Protein AF-A0A1G0H8J1-F1 (afdb_monomer_lite)

Structure (mmCIF, N/CA/C/O backbone):
data_AF-A0A1G0H8J1-F1
#
_entry.id   AF-A0A1G0H8J1-F1
#
loop_
_atom_site.group_PDB
_atom_site.id
_atom_site.type_symbol
_atom_site.label_atom_id
_atom_site.label_alt_id
_atom_site.label_comp_id
_atom_site.label_asym_id
_atom_site.label_entity_id
_atom_site.label_seq_id
_atom_site.pdbx_PDB_ins_code
_atom_site.Cartn_x
_atom_site.Cartn_y
_atom_site.Cartn_z
_atom_site.occupancy
_atom_site.B_iso_or_equiv
_atom_site.auth_seq_id
_atom_site.auth_comp_id
_atom_site.auth_asym_id
_atom_site.auth_atom_id
_atom_site.pdbx_PDB_model_num
ATOM 1 N N . MET A 1 1 ? -18.487 -14.594 -12.244 1.00 36.28 1 MET A N 1
ATOM 2 C CA . MET A 1 1 ? -17.269 -13.759 -12.352 1.00 36.28 1 MET A CA 1
ATOM 3 C C . MET A 1 1 ? -16.829 -13.397 -10.945 1.00 36.28 1 MET A C 1
ATOM 5 O O . MET A 1 1 ? -17.622 -12.808 -10.221 1.00 36.28 1 MET A O 1
ATOM 9 N N . ALA A 1 2 ? -15.644 -13.829 -10.509 1.00 41.22 2 ALA A N 1
ATOM 10 C CA . ALA A 1 2 ? -15.164 -13.556 -9.157 1.00 41.22 2 ALA A CA 1
ATOM 11 C C . ALA A 1 2 ? -14.989 -12.039 -8.977 1.00 41.22 2 ALA A C 1
ATOM 13 O O . ALA A 1 2 ? -14.078 -11.445 -9.550 1.00 41.22 2 ALA A O 1
ATOM 14 N N . LYS A 1 3 ? -15.886 -11.400 -8.214 1.00 50.28 3 LYS A N 1
ATOM 15 C CA . LYS A 1 3 ? -15.651 -10.049 -7.700 1.00 50.28 3 LYS A CA 1
ATOM 16 C C . LYS A 1 3 ? -14.44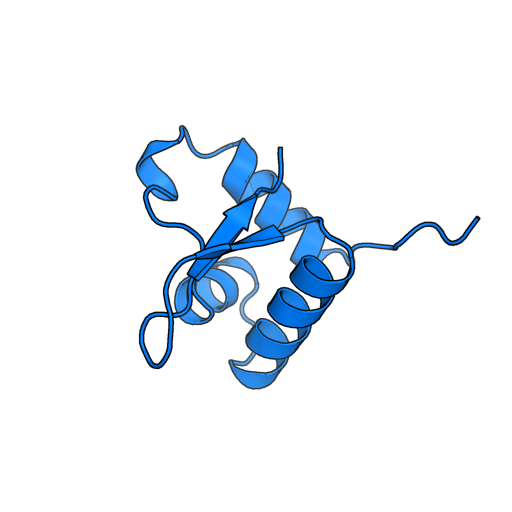5 -10.169 -6.788 1.00 50.28 3 LYS A C 1
ATOM 18 O O . LYS A 1 3 ? -14.557 -10.697 -5.686 1.00 50.28 3 LYS A O 1
ATOM 23 N N . VAL A 1 4 ? -13.289 -9.734 -7.265 1.00 60.50 4 VAL A N 1
ATOM 24 C CA . VAL A 1 4 ? -12.132 -9.617 -6.399 1.00 60.50 4 VAL A CA 1
ATOM 25 C C . VAL A 1 4 ? -12.486 -8.604 -5.318 1.00 60.50 4 VAL A C 1
ATOM 27 O O . VAL A 1 4 ? -12.642 -7.411 -5.577 1.00 60.50 4 VAL A O 1
ATOM 30 N N . GLN A 1 5 ? -12.688 -9.111 -4.111 1.00 73.81 5 GLN A N 1
ATOM 31 C CA . GLN A 1 5 ? -13.227 -8.338 -3.013 1.00 73.81 5 GLN A CA 1
ATOM 32 C C . GLN A 1 5 ? -12.054 -7.739 -2.248 1.00 73.81 5 GLN A C 1
ATOM 34 O O . GLN A 1 5 ? -11.352 -8.419 -1.500 1.00 73.81 5 GLN A O 1
ATOM 39 N N . LEU A 1 6 ? -11.809 -6.453 -2.487 1.00 85.00 6 LEU A N 1
ATOM 40 C CA . LEU A 1 6 ? -10.936 -5.678 -1.623 1.00 85.00 6 LEU A CA 1
ATOM 41 C C . LEU A 1 6 ? -11.570 -5.642 -0.233 1.00 85.00 6 LEU A C 1
ATOM 43 O O . LEU A 1 6 ? -12.745 -5.299 -0.091 1.00 85.00 6 LEU A O 1
ATOM 47 N N . ASN A 1 7 ? -10.802 -5.997 0.791 1.00 88.94 7 ASN A N 1
ATOM 48 C CA . ASN A 1 7 ? -11.275 -5.858 2.165 1.00 88.94 7 ASN A CA 1
ATOM 49 C C . ASN A 1 7 ? -11.293 -4.373 2.585 1.00 88.94 7 ASN A C 1
ATOM 51 O O . ASN A 1 7 ? -10.751 -3.499 1.904 1.00 88.94 7 ASN A O 1
ATOM 55 N N . GLU A 1 8 ? -11.902 -4.071 3.731 1.00 89.56 8 GLU A N 1
ATOM 56 C CA . GLU A 1 8 ? -12.084 -2.689 4.199 1.00 89.56 8 GLU A CA 1
ATOM 57 C C . GLU A 1 8 ? -10.764 -1.913 4.319 1.00 89.56 8 GLU A C 1
ATOM 59 O O . GLU A 1 8 ? -10.681 -0.746 3.932 1.00 89.56 8 GLU A O 1
ATOM 64 N N . ARG A 1 9 ? -9.699 -2.569 4.794 1.00 91.00 9 ARG A N 1
ATOM 65 C CA . ARG A 1 9 ? -8.367 -1.961 4.935 1.00 91.00 9 ARG A CA 1
ATOM 66 C C . ARG A 1 9 ? -7.703 -1.680 3.582 1.00 91.00 9 ARG A C 1
ATOM 68 O O . ARG A 1 9 ? -7.126 -0.610 3.403 1.00 91.00 9 ARG A O 1
ATOM 75 N N . GLN A 1 10 ? -7.845 -2.581 2.611 1.00 91.81 10 GLN A N 1
ATOM 76 C CA . GLN A 1 10 ? -7.382 -2.392 1.235 1.00 91.81 10 GLN A CA 1
ATOM 77 C C . GLN A 1 10 ? -8.142 -1.242 0.555 1.00 91.81 10 GLN A C 1
ATOM 79 O O . GLN A 1 10 ? -7.521 -0.345 -0.013 1.00 91.81 10 GLN A O 1
ATOM 84 N N . LEU A 1 11 ? -9.471 -1.198 0.702 1.00 90.88 11 LEU A N 1
ATOM 85 C CA . LEU A 1 11 ? -10.305 -0.100 0.203 1.00 90.88 11 LEU A CA 1
ATOM 86 C C . LEU A 1 11 ? -9.930 1.243 0.832 1.00 90.88 11 LEU A C 1
ATOM 88 O O . LEU A 1 11 ? -9.840 2.243 0.124 1.00 90.88 11 LEU A O 1
ATOM 92 N N . LYS A 1 12 ? -9.683 1.281 2.147 1.00 90.38 12 LYS A N 1
ATOM 93 C CA . LYS A 1 12 ? -9.236 2.489 2.857 1.00 90.38 12 LYS A CA 1
ATOM 94 C C . LYS A 1 12 ? -7.941 3.036 2.259 1.00 90.38 12 LYS A C 1
ATOM 96 O O . LYS A 1 12 ? -7.825 4.240 2.041 1.00 90.38 12 LYS A O 1
ATOM 101 N N . VAL A 1 13 ? -6.987 2.154 1.969 1.00 90.38 13 VAL A N 1
ATOM 102 C CA . VAL A 1 13 ? -5.708 2.525 1.359 1.00 90.38 13 VAL A CA 1
ATOM 103 C C . VAL A 1 13 ? -5.900 3.063 -0.053 1.00 90.38 13 VAL A C 1
ATOM 105 O O . VAL A 1 13 ? -5.380 4.135 -0.349 1.00 90.38 13 VAL A O 1
ATOM 108 N N . ILE A 1 14 ? -6.686 2.390 -0.895 1.00 88.88 14 ILE A N 1
ATOM 109 C CA . ILE A 1 14 ? -6.965 2.861 -2.260 1.00 88.88 14 ILE A CA 1
ATOM 110 C C . ILE A 1 14 ? -7.658 4.224 -2.237 1.00 88.88 14 ILE A C 1
ATOM 112 O O . ILE A 1 14 ? -7.216 5.143 -2.919 1.00 88.88 14 ILE A O 1
ATOM 116 N N . LYS A 1 15 ? -8.686 4.402 -1.397 1.00 88.31 15 LYS A N 1
ATOM 117 C CA . LYS A 1 15 ? -9.355 5.700 -1.219 1.00 88.31 15 LYS A CA 1
ATOM 118 C C . LYS A 1 15 ? -8.368 6.784 -0.804 1.00 88.31 15 LYS A C 1
ATOM 120 O O . LYS A 1 15 ? -8.416 7.881 -1.344 1.00 88.31 15 LYS A O 1
ATOM 125 N N . ARG A 1 16 ? -7.444 6.481 0.113 1.00 87.44 16 ARG A N 1
ATOM 126 C CA . ARG A 1 16 ? -6.409 7.432 0.529 1.00 87.44 16 ARG A CA 1
ATOM 127 C C . ARG A 1 16 ? -5.455 7.765 -0.616 1.00 87.44 16 ARG A C 1
ATOM 129 O O . ARG A 1 16 ? -5.123 8.933 -0.773 1.00 87.44 16 ARG A O 1
ATOM 136 N N . MET A 1 17 ? -5.041 6.779 -1.410 1.00 84.31 17 MET A N 1
ATOM 137 C CA . MET A 1 17 ? -4.192 6.996 -2.587 1.00 84.31 17 MET A CA 1
ATOM 138 C C . MET A 1 17 ? -4.885 7.842 -3.663 1.00 84.31 17 MET A C 1
ATOM 140 O O . MET A 1 17 ? -4.213 8.636 -4.301 1.00 84.31 17 MET A O 1
ATOM 144 N N . LEU A 1 18 ? -6.206 7.714 -3.822 1.00 82.50 18 LEU A N 1
ATOM 145 C CA . LEU A 1 18 ? -7.010 8.519 -4.751 1.00 82.50 18 LEU A CA 1
ATOM 146 C C . LEU A 1 18 ? -7.291 9.941 -4.241 1.00 82.50 18 LEU A C 1
ATOM 148 O O . LEU A 1 18 ? -7.336 10.875 -5.028 1.00 82.50 18 LEU A O 1
ATOM 152 N N . GLN A 1 19 ? -7.520 10.102 -2.934 1.00 81.94 19 GLN A N 1
ATOM 153 C CA . GLN A 1 19 ? -7.826 11.399 -2.311 1.00 81.94 19 GLN A CA 1
ATOM 154 C C . GLN A 1 19 ? -6.600 12.277 -2.107 1.00 81.94 19 GLN A C 1
ATOM 156 O O . GLN A 1 19 ? -6.721 13.491 -1.988 1.00 81.94 19 GLN A O 1
ATOM 161 N N . THR A 1 20 ? -5.432 11.663 -1.947 1.00 68.00 20 THR A N 1
ATOM 162 C CA . THR A 1 20 ? -4.210 12.433 -1.770 1.00 68.00 20 THR A CA 1
ATOM 163 C C . THR A 1 20 ? -3.788 12.870 -3.159 1.00 68.00 20 THR A C 1
ATOM 165 O O . THR A 1 20 ? -3.402 12.013 -3.952 1.00 68.00 20 THR A O 1
ATOM 168 N N . ASP A 1 21 ? -3.874 14.173 -3.446 1.00 56.03 21 ASP A N 1
ATOM 169 C CA . ASP A 1 21 ? -3.297 14.753 -4.658 1.00 56.03 21 ASP A CA 1
ATOM 170 C C 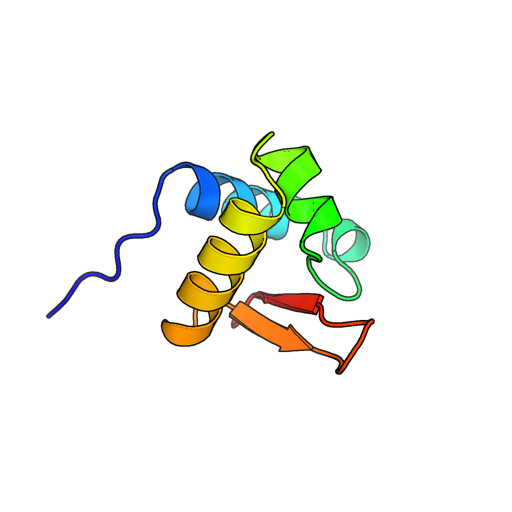. ASP A 1 21 ? -1.924 14.123 -4.885 1.00 56.03 21 ASP A C 1
ATOM 172 O O . ASP A 1 21 ? -1.123 14.009 -3.950 1.00 56.03 21 ASP A O 1
ATOM 176 N N . ILE A 1 22 ? -1.716 13.660 -6.115 1.00 51.22 22 ILE A N 1
ATOM 177 C CA . ILE A 1 22 ? -0.684 12.751 -6.647 1.00 51.22 22 ILE A CA 1
ATOM 178 C C . ILE A 1 22 ? 0.707 12.847 -5.970 1.00 51.22 22 ILE A C 1
ATOM 180 O O . ILE A 1 22 ? 1.410 11.846 -5.854 1.00 51.22 22 ILE A O 1
ATOM 184 N N . LYS A 1 23 ? 1.068 14.003 -5.407 1.00 54.59 23 LYS A N 1
ATOM 185 C CA . LYS A 1 23 ? 2.266 14.272 -4.594 1.00 54.59 23 LYS A CA 1
ATOM 186 C C . LYS A 1 23 ? 2.419 13.422 -3.323 1.00 54.59 23 LYS A C 1
ATOM 188 O O . LYS A 1 23 ? 3.535 13.079 -2.945 1.00 54.59 23 LYS A O 1
ATOM 193 N N . GLY A 1 24 ? 1.344 13.046 -2.623 1.00 55.81 24 GLY A N 1
ATOM 194 C CA . GLY A 1 24 ? 1.481 12.303 -1.352 1.00 55.81 24 GLY A CA 1
ATOM 195 C C . GLY A 1 24 ? 1.863 10.823 -1.513 1.00 55.81 24 GLY A C 1
ATOM 196 O O . GLY A 1 24 ? 2.363 10.183 -0.574 1.00 55.81 24 GLY A O 1
ATOM 197 N N . PHE A 1 25 ? 1.664 10.281 -2.715 1.00 64.06 25 PHE A N 1
ATOM 198 C CA . PHE A 1 25 ? 2.075 8.938 -3.128 1.00 64.06 25 PHE A CA 1
ATOM 199 C C . PHE A 1 25 ? 2.955 8.968 -4.383 1.00 64.06 25 PHE A C 1
ATOM 201 O O . PHE A 1 25 ? 3.062 7.947 -5.057 1.00 64.06 25 PHE A O 1
ATOM 208 N N . GLU A 1 26 ? 3.628 10.087 -4.666 1.00 61.50 26 GLU A N 1
ATOM 209 C CA . GLU A 1 26 ? 4.679 10.134 -5.685 1.00 61.50 26 GLU A CA 1
ATOM 210 C C . GLU A 1 26 ? 5.745 9.079 -5.339 1.00 61.50 26 GLU A C 1
ATOM 212 O O . GLU A 1 26 ? 6.370 9.102 -4.271 1.00 61.50 26 GLU A O 1
ATOM 217 N N . GLY A 1 27 ? 5.877 8.068 -6.201 1.00 72.06 27 GLY A N 1
ATOM 218 C CA . GLY A 1 27 ? 6.713 6.893 -5.959 1.00 72.06 27 GLY A CA 1
ATOM 219 C C . GLY A 1 27 ? 6.049 5.778 -5.139 1.00 72.06 27 GLY A C 1
ATOM 220 O O . GLY A 1 27 ? 6.760 4.971 -4.532 1.00 72.06 27 GLY A O 1
ATOM 221 N N . GLY A 1 28 ? 4.719 5.723 -5.097 1.00 84.75 28 GLY A N 1
ATOM 222 C CA . GLY A 1 28 ? 3.918 4.593 -4.632 1.00 84.75 28 GLY A CA 1
ATOM 223 C C . GLY A 1 28 ? 3.767 4.413 -3.117 1.00 84.75 28 GLY A C 1
ATOM 224 O O . GLY A 1 28 ? 4.232 5.187 -2.274 1.00 84.75 28 GLY A O 1
ATOM 225 N N . ILE A 1 29 ? 3.072 3.338 -2.756 1.00 89.88 29 ILE A N 1
ATOM 226 C CA . ILE A 1 29 ? 2.872 2.852 -1.401 1.00 89.88 29 ILE A CA 1
ATOM 227 C C . ILE A 1 29 ? 3.882 1.752 -1.068 1.00 89.88 29 ILE A C 1
ATOM 229 O O . ILE A 1 29 ? 4.056 0.777 -1.797 1.00 89.88 29 ILE A O 1
ATOM 233 N N . SER A 1 30 ? 4.553 1.905 0.0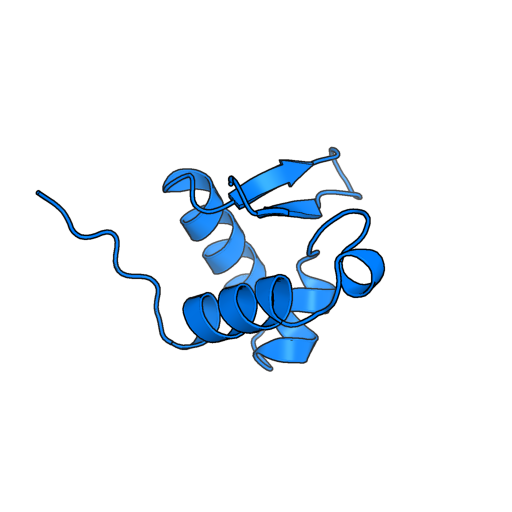70 1.00 91.19 30 SER A N 1
ATOM 234 C CA . SER A 1 30 ? 5.387 0.864 0.670 1.00 91.19 30 SER A CA 1
ATOM 235 C C . SER A 1 30 ? 4.627 0.153 1.789 1.00 91.19 30 SER A C 1
ATOM 237 O O . SER A 1 30 ? 3.661 0.695 2.332 1.00 91.19 30 SER A O 1
ATOM 239 N N . ALA A 1 31 ? 5.106 -1.019 2.216 1.00 91.81 31 ALA A N 1
ATOM 240 C CA . ALA A 1 31 ? 4.539 -1.721 3.373 1.00 91.81 31 ALA A CA 1
ATOM 241 C C . ALA A 1 31 ? 4.485 -0.826 4.626 1.00 91.81 31 ALA A C 1
ATOM 243 O O . ALA A 1 31 ? 3.489 -0.829 5.340 1.00 91.81 31 ALA A O 1
ATOM 244 N N . LYS A 1 32 ? 5.505 0.016 4.852 1.00 90.31 32 LYS A N 1
ATOM 245 C CA . LYS A 1 32 ? 5.540 0.965 5.978 1.00 90.31 32 LYS A CA 1
ATOM 246 C C . LYS A 1 32 ? 4.405 1.995 5.898 1.00 90.31 32 LYS A C 1
ATOM 248 O O . LYS A 1 32 ? 3.740 2.247 6.899 1.00 90.31 32 LYS A O 1
ATOM 253 N N . LYS A 1 33 ? 4.160 2.568 4.712 1.00 89.88 33 LYS A N 1
ATOM 254 C CA . LYS A 1 33 ? 3.084 3.553 4.507 1.00 89.88 33 LYS A CA 1
ATOM 255 C C . LYS A 1 33 ? 1.703 2.882 4.603 1.00 89.88 33 LYS A C 1
ATOM 257 O O . LYS A 1 33 ? 0.803 3.440 5.221 1.00 89.88 33 LYS A O 1
ATOM 262 N N . TYR A 1 34 ? 1.564 1.645 4.120 1.00 92.81 34 TYR A N 1
ATOM 263 C CA . TYR A 1 34 ? 0.351 0.842 4.314 1.00 92.81 34 TYR A CA 1
ATOM 264 C C . TYR A 1 34 ? 0.038 0.652 5.803 1.00 92.81 34 TYR A C 1
ATOM 266 O O . TYR A 1 34 ? -1.050 1.006 6.250 1.00 92.81 34 TYR A O 1
ATOM 274 N N . MET A 1 35 ? 1.023 0.202 6.589 1.00 93.50 35 MET A N 1
ATOM 275 C CA . MET A 1 35 ? 0.877 0.031 8.037 1.00 93.50 35 MET A CA 1
ATOM 276 C C . MET A 1 35 ? 0.456 1.326 8.739 1.00 93.50 35 MET A C 1
ATOM 278 O O . MET A 1 35 ? -0.390 1.273 9.620 1.00 93.50 35 MET A O 1
ATOM 282 N N . SER A 1 36 ? 0.981 2.492 8.340 1.00 90.88 36 SER A N 1
ATOM 283 C CA . SER A 1 36 ? 0.561 3.769 8.945 1.00 90.88 36 SER A CA 1
ATOM 284 C C . SER A 1 36 ? -0.903 4.143 8.675 1.00 90.88 36 SER A C 1
ATOM 286 O O . SER A 1 36 ? -1.480 4.913 9.433 1.00 90.88 36 SER A O 1
ATOM 288 N N . ILE A 1 37 ? -1.519 3.604 7.617 1.00 90.69 37 ILE A N 1
ATOM 289 C CA . ILE A 1 37 ? -2.916 3.891 7.247 1.00 90.69 37 ILE A CA 1
ATOM 290 C C . ILE A 1 37 ? -3.877 2.894 7.907 1.00 90.69 37 ILE A C 1
ATOM 292 O O . ILE A 1 37 ? -4.995 3.253 8.302 1.00 90.69 37 ILE A O 1
ATOM 296 N N . THR A 1 38 ? -3.470 1.627 7.983 1.00 92.31 38 THR A N 1
ATOM 297 C CA . THR A 1 38 ? -4.317 0.510 8.424 1.00 92.31 38 THR A CA 1
ATOM 298 C C . THR A 1 38 ? -4.033 0.052 9.850 1.00 92.31 38 THR A C 1
ATOM 300 O O . THR A 1 38 ? -4.805 -0.740 10.381 1.00 92.31 38 THR A O 1
ATOM 303 N N . SER A 1 39 ? -2.937 0.510 10.458 1.00 92.50 39 SER A N 1
ATOM 304 C CA . SER A 1 39 ? -2.437 0.069 11.768 1.00 92.50 39 SER A CA 1
ATOM 305 C C . SER A 1 39 ? -2.236 -1.450 11.871 1.00 92.50 39 SER A C 1
ATOM 307 O O . SER A 1 39 ? -2.324 -2.032 12.947 1.00 92.50 39 SER A O 1
ATOM 309 N N . THR A 1 40 ? -1.967 -2.118 10.745 1.00 93.25 40 THR A N 1
ATOM 310 C CA . THR A 1 40 ? -1.724 -3.568 10.698 1.00 93.25 40 THR A CA 1
ATOM 311 C C . THR A 1 40 ? -0.244 -3.908 10.863 1.00 93.25 40 THR A C 1
ATOM 313 O O . THR A 1 40 ? 0.632 -3.070 10.653 1.00 93.25 40 THR A O 1
ATOM 316 N N . SER A 1 41 ? 0.059 -5.177 11.144 1.00 95.12 41 SER A N 1
ATOM 317 C CA . SER A 1 41 ? 1.439 -5.674 11.140 1.00 95.12 41 SER A CA 1
ATOM 318 C C . SER A 1 41 ? 2.079 -5.609 9.744 1.00 95.12 41 SER A C 1
ATOM 320 O O . SER A 1 41 ? 1.394 -5.583 8.716 1.00 95.12 41 SER A O 1
ATOM 322 N N . LYS A 1 42 ? 3.417 -5.648 9.700 1.00 92.69 42 LYS A N 1
ATOM 323 C CA . LYS A 1 42 ? 4.190 -5.687 8.447 1.00 92.69 42 LYS A CA 1
ATOM 324 C C . LYS A 1 42 ? 3.862 -6.912 7.595 1.00 92.69 42 LYS A C 1
ATOM 326 O O . LYS A 1 42 ? 3.756 -6.790 6.375 1.00 92.69 42 LYS A O 1
ATOM 331 N N . ALA A 1 43 ? 3.688 -8.074 8.228 1.00 94.44 43 ALA A N 1
ATOM 332 C CA . ALA A 1 43 ? 3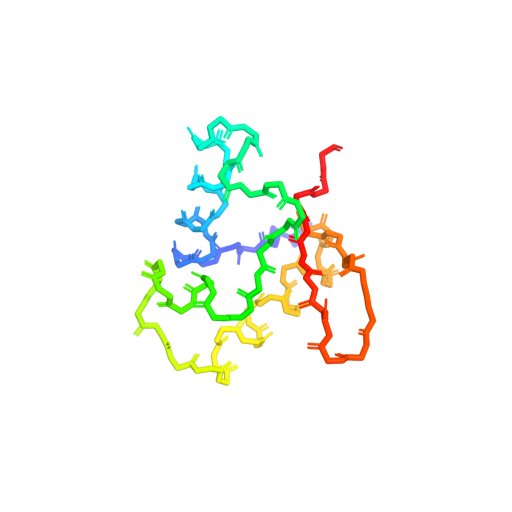.330 -9.311 7.541 1.00 94.44 43 ALA A CA 1
ATOM 333 C C . ALA A 1 43 ? 1.961 -9.178 6.856 1.00 94.44 43 ALA A C 1
ATOM 335 O O . ALA A 1 43 ? 1.842 -9.449 5.661 1.00 94.44 43 ALA A O 1
ATOM 336 N N . THR A 1 44 ? 0.959 -8.661 7.577 1.00 94.44 44 THR A N 1
ATOM 337 C CA . THR A 1 44 ? -0.387 -8.435 7.033 1.00 94.44 44 THR A CA 1
ATOM 338 C C . THR A 1 44 ? -0.368 -7.417 5.896 1.00 94.44 44 THR A C 1
ATOM 340 O O . THR A 1 44 ? -0.886 -7.705 4.822 1.00 94.44 44 THR A O 1
ATOM 343 N N . ALA A 1 45 ? 0.306 -6.277 6.083 1.00 93.81 45 ALA A N 1
ATOM 344 C CA . ALA A 1 45 ? 0.437 -5.249 5.052 1.00 93.81 45 ALA A CA 1
ATOM 345 C C . ALA A 1 45 ? 1.093 -5.786 3.768 1.00 93.81 45 ALA A C 1
ATOM 347 O O . ALA A 1 45 ? 0.638 -5.500 2.665 1.00 93.81 45 ALA A O 1
ATOM 348 N N . THR A 1 46 ? 2.146 -6.596 3.901 1.00 92.75 46 THR A N 1
ATOM 349 C CA . THR A 1 46 ? 2.841 -7.190 2.748 1.00 92.75 46 THR A CA 1
ATOM 350 C C . THR A 1 46 ? 1.930 -8.157 1.996 1.00 92.75 46 THR A C 1
ATOM 352 O O . THR A 1 46 ? 1.846 -8.088 0.772 1.00 92.75 46 THR A O 1
ATOM 355 N N . ARG A 1 47 ? 1.196 -9.007 2.723 1.00 93.00 47 ARG A N 1
ATOM 356 C CA . ARG A 1 47 ? 0.246 -9.958 2.139 1.00 93.00 47 ARG A CA 1
ATOM 357 C C . ARG A 1 47 ? -0.916 -9.250 1.434 1.00 93.00 47 ARG A C 1
ATOM 359 O O . ARG A 1 47 ? -1.312 -9.668 0.351 1.00 93.00 47 ARG A O 1
ATOM 366 N N . ASP A 1 48 ? -1.435 -8.164 2.006 1.00 93.44 48 ASP A N 1
ATOM 367 C CA . ASP A 1 48 ? -2.473 -7.352 1.361 1.00 93.44 48 ASP A CA 1
ATOM 368 C C . ASP A 1 48 ? -1.966 -6.677 0.085 1.00 93.44 48 ASP A C 1
ATOM 370 O O . ASP A 1 48 ? -2.648 -6.720 -0.934 1.00 93.44 48 ASP A O 1
ATOM 374 N N . LEU A 1 49 ? -0.771 -6.081 0.116 1.00 92.44 49 LEU A N 1
ATOM 375 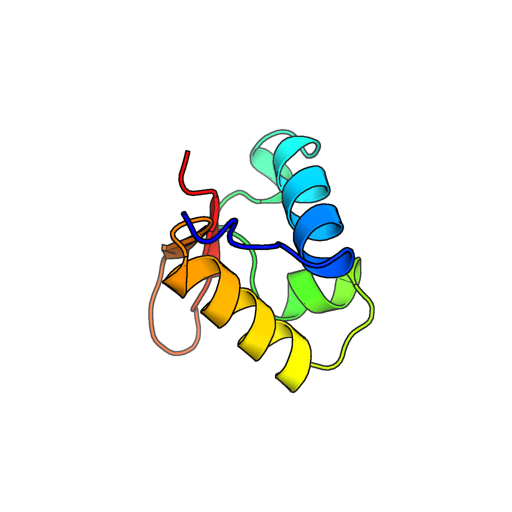C CA . LEU A 1 49 ? -0.164 -5.463 -1.065 1.00 92.44 49 LEU A CA 1
ATOM 376 C C . LEU A 1 49 ? 0.063 -6.486 -2.185 1.00 92.44 49 LEU A C 1
ATOM 378 O O . LEU A 1 49 ? -0.265 -6.207 -3.335 1.00 92.44 49 LEU A O 1
ATOM 382 N N . GLN A 1 50 ? 0.553 -7.683 -1.850 1.00 92.12 50 GLN A N 1
ATOM 383 C CA . GLN A 1 50 ? 0.699 -8.785 -2.805 1.00 92.12 50 GLN A CA 1
ATOM 384 C C . GLN A 1 50 ? -0.645 -9.233 -3.381 1.00 92.12 50 GLN A C 1
ATOM 386 O O . GLN A 1 50 ? -0.744 -9.455 -4.584 1.00 92.12 50 GLN A O 1
ATOM 391 N N . HIS A 1 51 ? -1.687 -9.327 -2.551 1.00 92.62 51 HIS A N 1
ATOM 392 C CA . HIS A 1 51 ? -3.033 -9.639 -3.024 1.00 92.62 51 HIS A CA 1
ATOM 393 C C . HIS A 1 51 ? -3.541 -8.567 -3.995 1.00 92.62 51 HIS A C 1
ATOM 395 O O . HIS A 1 51 ? -3.985 -8.900 -5.088 1.00 92.62 51 HIS A O 1
ATOM 401 N N . MET A 1 52 ? -3.409 -7.284 -3.640 1.00 91.38 52 MET A N 1
ATOM 402 C CA . MET A 1 52 ? -3.814 -6.163 -4.496 1.00 91.38 52 MET A CA 1
ATOM 403 C C . MET A 1 52 ? -3.011 -6.088 -5.808 1.00 91.38 52 MET A C 1
ATOM 405 O O . MET A 1 52 ? -3.549 -5.685 -6.838 1.00 91.38 52 MET A O 1
ATOM 409 N N . PHE A 1 53 ? -1.749 -6.518 -5.797 1.00 91.50 53 PHE A N 1
ATOM 410 C CA . PHE A 1 53 ? -0.938 -6.686 -7.002 1.00 91.50 53 PHE A CA 1
ATOM 411 C C . PHE A 1 53 ? -1.413 -7.862 -7.868 1.00 91.50 53 PHE A C 1
ATOM 413 O O . PHE A 1 53 ? -1.620 -7.694 -9.068 1.00 91.50 53 PHE A O 1
ATOM 420 N N . ALA A 1 54 ? -1.660 -9.032 -7.268 1.00 91.38 54 ALA A N 1
ATOM 421 C CA . ALA A 1 54 ? -2.111 -10.232 -7.980 1.00 91.38 54 ALA A CA 1
ATOM 422 C C . ALA A 1 54 ? -3.425 -10.005 -8.743 1.00 91.38 54 ALA A C 1
ATOM 424 O O . ALA A 1 54 ? -3.637 -10.552 -9.822 1.00 91.38 54 ALA A O 1
ATOM 425 N N . ILE A 1 55 ? -4.289 -9.151 -8.199 1.00 90.31 55 ILE A N 1
ATOM 426 C CA . ILE A 1 55 ? -5.590 -8.816 -8.783 1.00 90.31 55 ILE A CA 1
ATOM 427 C C . ILE A 1 55 ? -5.533 -7.613 -9.731 1.00 90.31 55 ILE A C 1
ATOM 429 O O . ILE A 1 55 ? -6.575 -7.133 -10.171 1.00 90.31 55 ILE A O 1
ATOM 433 N N . LYS A 1 56 ? -4.330 -7.100 -10.015 1.00 89.06 56 LYS A N 1
ATOM 434 C CA . LYS A 1 56 ? -4.076 -5.934 -10.872 1.00 89.06 56 LYS A CA 1
ATOM 435 C C . LYS A 1 56 ? -4.720 -4.627 -10.393 1.00 89.06 56 LYS A C 1
ATOM 437 O O . LYS A 1 56 ? -4.896 -3.717 -11.196 1.00 89.06 56 LYS A O 1
ATOM 442 N N . ALA A 1 57 ? -5.030 -4.503 -9.100 1.00 88.75 57 ALA A N 1
ATOM 443 C CA . ALA A 1 57 ? -5.423 -3.223 -8.501 1.00 88.75 57 ALA A CA 1
ATOM 444 C C . ALA A 1 57 ? -4.202 -2.315 -8.270 1.00 88.75 57 ALA A C 1
ATOM 446 O O . ALA A 1 57 ? -4.307 -1.089 -8.313 1.00 88.75 57 ALA A O 1
ATOM 447 N N . LEU A 1 58 ? -3.034 -2.925 -8.045 1.00 90.19 58 LEU A N 1
ATOM 448 C CA . LEU A 1 58 ? -1.752 -2.242 -7.948 1.00 90.19 58 LEU A CA 1
ATOM 449 C C . LEU A 1 58 ? -0.757 -2.757 -8.990 1.00 90.19 58 LEU A C 1
ATOM 451 O O . LEU A 1 58 ? -0.754 -3.940 -9.322 1.00 90.19 58 LEU A O 1
ATOM 455 N N . LYS A 1 59 ? 0.153 -1.882 -9.416 1.00 90.25 59 LYS A N 1
ATOM 456 C CA . LYS A 1 59 ? 1.377 -2.220 -10.150 1.00 90.25 59 LYS A CA 1
ATOM 457 C C . LYS A 1 59 ? 2.576 -2.127 -9.211 1.00 90.25 59 LYS A C 1
ATOM 459 O O . LYS A 1 59 ? 2.669 -1.195 -8.414 1.00 90.25 59 LYS A O 1
ATOM 464 N N . GLN A 1 60 ? 3.484 -3.095 -9.265 1.00 90.69 60 GLN A N 1
ATOM 465 C CA . GLN A 1 60 ? 4.735 -3.019 -8.515 1.00 90.69 60 GLN A CA 1
ATOM 466 C C . GLN A 1 60 ? 5.685 -2.050 -9.222 1.00 90.69 60 GLN A C 1
ATOM 468 O O . GLN A 1 60 ? 5.886 -2.148 -10.430 1.00 90.69 60 GLN A O 1
ATOM 473 N N . ILE A 1 61 ? 6.279 -1.138 -8.461 1.00 88.69 61 ILE A N 1
ATOM 474 C CA . ILE A 1 61 ? 7.324 -0.229 -8.924 1.00 88.69 61 ILE A CA 1
ATOM 475 C C . ILE A 1 61 ? 8.561 -0.368 -8.030 1.00 88.69 61 ILE A C 1
ATOM 477 O O . ILE A 1 61 ? 8.473 -0.461 -6.802 1.00 88.69 61 ILE A O 1
ATOM 481 N N . GLY A 1 62 ? 9.735 -0.408 -8.653 1.00 85.69 62 GLY A N 1
ATOM 482 C CA . GLY A 1 62 ? 10.995 -0.704 -7.970 1.00 85.69 62 GLY A CA 1
ATOM 483 C C . GLY A 1 62 ? 11.219 -2.197 -7.704 1.00 85.69 62 GLY A C 1
ATOM 484 O O . GLY A 1 62 ? 10.392 -3.049 -8.022 1.00 85.69 62 GLY A O 1
ATOM 485 N N . SER A 1 63 ? 12.375 -2.519 -7.125 1.00 79.75 63 SER A N 1
ATOM 486 C CA . SER A 1 63 ? 12.827 -3.896 -6.910 1.00 79.75 63 SER A CA 1
ATOM 487 C C . SER A 1 63 ? 13.585 -4.058 -5.586 1.00 79.75 63 SER A C 1
ATOM 489 O O . SER A 1 63 ? 13.993 -3.086 -4.939 1.00 79.75 63 SER A O 1
ATOM 491 N N . GLY A 1 64 ? 13.738 -5.311 -5.147 1.00 81.50 64 GLY A N 1
ATOM 492 C CA . GLY A 1 64 ? 14.515 -5.673 -3.960 1.00 81.50 64 GLY A CA 1
ATOM 493 C C . GLY A 1 64 ? 14.032 -4.982 -2.681 1.00 81.50 64 GLY A C 1
ATOM 494 O O . GLY A 1 64 ? 12.886 -5.135 -2.261 1.00 81.50 64 GLY A O 1
ATOM 495 N N . ARG A 1 65 ? 14.920 -4.215 -2.039 1.00 75.38 65 ARG A N 1
ATOM 496 C CA . ARG A 1 65 ? 14.638 -3.519 -0.768 1.00 75.38 65 ARG A CA 1
ATOM 497 C C . ARG A 1 65 ? 13.747 -2.281 -0.925 1.00 75.38 65 ARG A C 1
ATOM 499 O O . ARG A 1 65 ? 13.247 -1.775 0.076 1.00 75.38 65 ARG A O 1
ATOM 506 N N . SER A 1 66 ? 13.521 -1.829 -2.159 1.00 82.31 66 SER A N 1
ATOM 507 C CA . SER A 1 66 ? 12.770 -0.611 -2.478 1.00 82.31 66 SER A CA 1
ATOM 508 C C . SER A 1 66 ? 11.435 -0.896 -3.169 1.00 82.31 66 SER A C 1
ATOM 510 O O . SER A 1 66 ? 10.917 -0.027 -3.867 1.00 82.31 66 SER A O 1
ATOM 512 N N . VAL A 1 67 ? 10.867 -2.093 -2.968 1.00 88.56 67 VAL A N 1
ATOM 513 C CA . VAL A 1 67 ? 9.543 -2.445 -3.499 1.00 88.56 67 VAL A CA 1
ATOM 514 C C . VAL A 1 67 ? 8.492 -1.449 -3.018 1.00 88.56 67 VAL A C 1
ATOM 516 O O . VAL A 1 67 ? 8.255 -1.267 -1.818 1.00 88.56 67 VAL A O 1
ATOM 519 N N . ARG A 1 68 ? 7.842 -0.831 -3.995 1.00 90.00 68 ARG A N 1
ATOM 520 C CA . ARG A 1 68 ? 6.710 0.073 -3.850 1.00 90.00 68 AR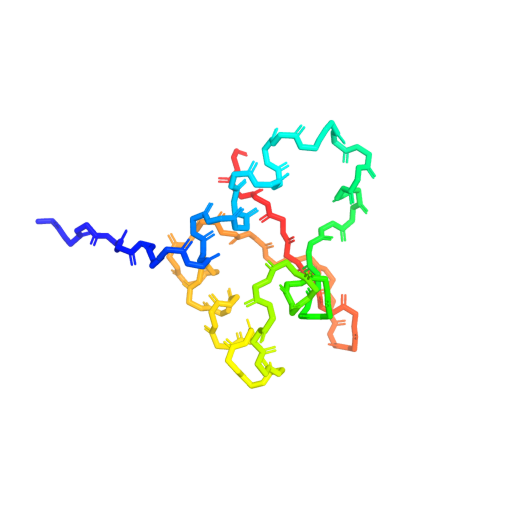G A CA 1
ATOM 521 C C . ARG A 1 68 ? 5.603 -0.408 -4.780 1.00 90.00 68 ARG A C 1
ATOM 523 O O . ARG A 1 68 ? 5.827 -1.223 -5.673 1.00 90.00 68 ARG A O 1
ATOM 530 N N . TYR A 1 69 ? 4.400 0.086 -4.552 1.00 91.50 69 TYR A N 1
ATOM 531 C CA . TYR A 1 69 ? 3.261 -0.212 -5.400 1.00 91.50 69 TYR A CA 1
ATOM 532 C C . TYR A 1 69 ? 2.512 1.059 -5.775 1.00 91.50 69 TYR A C 1
ATOM 534 O O . TYR A 1 69 ? 2.361 1.955 -4.957 1.00 91.50 69 TYR A O 1
ATOM 542 N N . GLU A 1 70 ? 1.998 1.144 -6.985 1.00 90.38 70 GLU A N 1
ATOM 543 C CA . GLU A 1 70 ? 1.171 2.259 -7.445 1.00 90.38 70 GLU A CA 1
ATOM 544 C C . GLU A 1 70 ? -0.200 1.762 -7.873 1.00 90.38 70 GLU A C 1
ATOM 546 O O . GLU A 1 70 ? -0.360 0.579 -8.171 1.00 90.38 70 GLU A O 1
ATOM 551 N N . LEU A 1 71 ? -1.190 2.656 -7.899 1.00 87.62 71 LEU A N 1
ATOM 552 C CA . LEU A 1 71 ? -2.489 2.331 -8.480 1.00 87.62 71 LEU A CA 1
ATOM 553 C C . LEU A 1 71 ? -2.303 1.981 -9.961 1.00 87.62 71 LEU A C 1
ATOM 555 O O . LEU A 1 71 ? -1.568 2.656 -10.684 1.00 87.62 71 LEU A O 1
ATOM 559 N N . ASN A 1 72 ? -2.942 0.892 -10.381 1.00 85.06 72 ASN A N 1
ATOM 560 C CA . ASN A 1 72 ? -3.010 0.492 -11.779 1.00 85.06 72 ASN A CA 1
ATOM 561 C C . ASN A 1 72 ? -4.291 1.086 -12.387 1.00 85.06 72 ASN A C 1
ATOM 563 O O . ASN A 1 72 ? -5.333 0.431 -12.385 1.00 85.06 72 ASN A O 1
ATOM 567 N N . LEU A 1 73 ? -4.209 2.357 -12.788 1.00 75.00 73 LEU A N 1
ATOM 568 C CA . LEU A 1 73 ? -5.265 3.130 -13.450 1.00 75.00 73 LEU A CA 1
ATOM 569 C C . LEU A 1 73 ? -4.857 3.440 -14.888 1.00 75.00 73 LEU A C 1
ATOM 571 O O . LEU A 1 73 ? -3.641 3.667 -15.095 1.00 75.00 73 LEU A O 1
#

Sequence (73 aa):
MAKVQLNERQLKVIKRMLQTDIKGFEGGISAKKYMSITSTSKATATRDLQHMFAIKALKQIGSGRSVRYELNL

pLDDT: mean 83.59, std 13.6, range [36.28, 95.12]

Radius of gyration: 11.5 Å; chains: 1; bounding box: 32×28×25 Å

Foldseek 3Di:
DDPLDQDPLSVQVVVVCVPPDVVVQVPAADLVNSCVRRVDDSVVSVVSQVSCVVVQQWDWDDDDPSTHIDGND

Secondary structure (DSSP, 8-state):
-------HHHHHHHHHHHHS-GGGGTT-B-HHHHHHHH---HHHHHHHHHHHHHTTSEEEES-GGG-EEEE--